Protein AF-A0A4Q0SQE5-F1 (afdb_monomer_lite)

pLDDT: mean 78.11, std 17.34, range [38.16, 96.38]

Secondary structure (DSSP, 8-state):
------GGGT-----EEPPHHHHHHHHHTT----SSS-EEEEEETTEEEEEEE-GGG-EEEEE---GGGSPP-----PPPP-PPPP--

Organism: NCBI:txid1325107

Radius of gyration: 19.68 Å; chains: 1; bounding box: 48×27×63 Å

Structure (mmCIF, N/CA/C/O backbone):
data_AF-A0A4Q0SQE5-F1
#
_entry.id   AF-A0A4Q0SQE5-F1
#
loop_
_atom_site.group_PDB
_atom_site.id
_atom_site.type_symbol
_atom_site.label_atom_id
_atom_site.label_alt_id
_atom_site.label_comp_id
_atom_site.label_asym_id
_atom_site.label_entity_id
_atom_site.label_seq_id
_atom_site.pdbx_PDB_ins_code
_atom_site.Cartn_x
_atom_site.Cartn_y
_atom_site.Cartn_z
_atom_site.occupancy
_atom_site.B_iso_or_equiv
_atom_site.auth_seq_id
_atom_site.auth_comp_id
_atom_site.auth_asym_id
_atom_site.auth_atom_id
_atom_site.pdbx_PDB_model_num
ATOM 1 N N . MET A 1 1 ? 27.386 -3.736 -21.146 1.00 38.16 1 MET A N 1
ATOM 2 C CA . MET A 1 1 ? 26.430 -4.436 -20.269 1.00 38.16 1 MET A CA 1
ATOM 3 C C . MET A 1 1 ? 26.087 -3.445 -19.178 1.00 38.16 1 MET A C 1
ATOM 5 O O . MET A 1 1 ? 26.970 -3.117 -18.401 1.00 38.16 1 MET A O 1
ATOM 9 N N . LEU A 1 2 ? 24.917 -2.809 -19.246 1.00 45.94 2 LEU A N 1
ATOM 10 C CA . LEU A 1 2 ? 24.460 -1.944 -18.160 1.00 45.94 2 LEU A CA 1
ATOM 11 C C . LEU A 1 2 ? 23.759 -2.892 -17.191 1.00 45.94 2 LEU A C 1
ATOM 13 O O . LEU A 1 2 ? 22.738 -3.464 -17.564 1.00 45.94 2 LEU A O 1
ATOM 17 N N . ASP A 1 3 ? 24.357 -3.156 -16.034 1.00 52.56 3 ASP A N 1
ATOM 18 C CA . ASP A 1 3 ? 23.732 -3.967 -14.992 1.00 52.56 3 ASP A CA 1
ATOM 19 C C . ASP A 1 3 ? 22.409 -3.300 -14.591 1.00 52.56 3 ASP A C 1
ATOM 21 O O . ASP A 1 3 ? 22.377 -2.280 -13.899 1.00 52.56 3 ASP A O 1
ATOM 25 N N . GLY A 1 4 ? 21.306 -3.817 -15.135 1.00 54.03 4 GLY A N 1
ATOM 26 C CA . GLY A 1 4 ? 19.958 -3.347 -14.860 1.00 54.03 4 GLY A CA 1
ATOM 27 C C . GLY A 1 4 ? 19.573 -3.773 -13.457 1.00 54.03 4 GLY A C 1
ATOM 28 O O . GLY A 1 4 ? 18.999 -4.837 -13.260 1.00 54.03 4 GLY A O 1
ATOM 29 N N . HIS A 1 5 ? 19.936 -2.970 -12.468 1.00 55.69 5 HIS A N 1
ATOM 30 C CA . HIS A 1 5 ? 19.493 -3.193 -11.105 1.00 55.69 5 HIS A CA 1
ATOM 31 C C . HIS A 1 5 ? 18.003 -2.886 -11.005 1.00 55.69 5 HIS A C 1
ATOM 33 O O . HIS A 1 5 ? 17.551 -1.782 -11.329 1.00 55.69 5 HIS A O 1
ATOM 39 N N . LEU A 1 6 ? 17.236 -3.872 -10.557 1.00 60.44 6 LEU A N 1
ATOM 40 C CA . LEU A 1 6 ? 15.811 -3.707 -10.348 1.00 60.44 6 LEU A CA 1
ATOM 41 C C . LEU A 1 6 ? 15.619 -2.758 -9.169 1.00 60.44 6 LEU A C 1
ATOM 43 O O . LEU A 1 6 ? 16.401 -2.749 -8.222 1.00 60.44 6 LEU A O 1
ATOM 47 N N . ALA A 1 7 ? 14.551 -1.963 -9.177 1.00 56.88 7 ALA A N 1
ATOM 48 C CA . ALA A 1 7 ? 14.295 -1.025 -8.084 1.00 56.88 7 ALA A CA 1
ATOM 49 C C . ALA A 1 7 ? 14.204 -1.727 -6.704 1.00 56.88 7 ALA A C 1
ATOM 51 O O . ALA A 1 7 ? 14.464 -1.110 -5.670 1.00 56.88 7 ALA A O 1
ATOM 52 N N . LYS A 1 8 ? 13.925 -3.042 -6.696 1.00 59.22 8 LYS A N 1
ATOM 53 C CA . LYS A 1 8 ? 13.992 -3.931 -5.525 1.00 59.22 8 LYS A CA 1
ATOM 54 C C . LYS A 1 8 ? 15.381 -4.013 -4.873 1.00 59.22 8 LYS A C 1
ATOM 56 O O . LYS A 1 8 ? 15.455 -4.236 -3.671 1.00 59.22 8 LYS A O 1
ATOM 61 N N . ASP A 1 9 ? 16.449 -3.783 -5.635 1.00 59.84 9 ASP A N 1
ATOM 62 C CA . ASP A 1 9 ? 17.842 -3.917 -5.192 1.00 59.84 9 ASP A CA 1
ATOM 63 C C . ASP A 1 9 ? 18.348 -2.680 -4.424 1.00 59.84 9 ASP A C 1
ATOM 65 O O . ASP A 1 9 ? 19.340 -2.765 -3.701 1.00 59.84 9 ASP A O 1
ATOM 69 N N . TYR A 1 10 ? 17.661 -1.533 -4.539 1.00 58.47 10 TYR A N 1
ATOM 70 C CA . TYR A 1 10 ? 18.085 -0.260 -3.934 1.00 58.47 10 TYR A CA 1
ATOM 71 C C . TYR A 1 10 ? 17.048 0.417 -3.037 1.00 58.47 10 TYR A C 1
ATOM 73 O O . TYR A 1 10 ? 17.383 1.382 -2.343 1.00 58.47 10 TYR A O 1
ATOM 81 N N . TRP A 1 11 ? 15.793 -0.036 -3.026 1.00 63.53 11 TRP A N 1
ATOM 82 C CA . TRP A 1 11 ? 14.789 0.621 -2.199 1.00 63.53 11 TRP A CA 1
ATOM 83 C C . TRP A 1 11 ? 14.931 0.268 -0.715 1.00 63.53 11 TRP A C 1
ATOM 85 O O . TRP A 1 11 ? 14.850 -0.885 -0.302 1.00 63.53 11 TRP A O 1
ATOM 95 N N . VAL A 1 12 ? 15.071 1.302 0.118 1.00 56.50 12 VAL A N 1
ATOM 96 C CA . VAL A 1 12 ? 14.955 1.183 1.575 1.00 56.50 12 VAL A CA 1
ATOM 97 C C . VAL A 1 12 ? 13.468 1.209 1.937 1.00 56.50 12 VAL A C 1
ATOM 99 O O . VAL A 1 12 ? 12.830 2.261 1.962 1.00 56.50 12 VAL A O 1
ATOM 102 N N . PHE A 1 13 ? 12.899 0.030 2.183 1.00 64.94 13 PHE A N 1
ATOM 103 C CA . PHE A 1 13 ? 11.474 -0.170 2.443 1.00 64.94 13 PHE A CA 1
ATOM 104 C C . PHE A 1 13 ? 11.096 0.174 3.889 1.00 64.94 13 PHE A C 1
ATOM 106 O O . PHE A 1 13 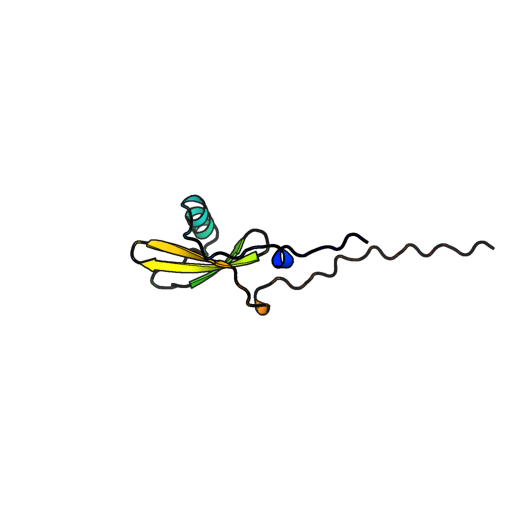? 10.960 -0.700 4.745 1.00 64.94 13 PHE A O 1
ATOM 113 N N . ALA A 1 14 ? 10.914 1.460 4.182 1.00 74.00 14 ALA A N 1
ATOM 114 C CA . ALA A 1 14 ? 10.320 1.871 5.446 1.00 74.00 14 ALA A CA 1
ATOM 115 C C . ALA A 1 14 ? 8.792 1.876 5.334 1.00 74.00 14 ALA A C 1
ATOM 117 O O . ALA A 1 14 ? 8.202 2.508 4.458 1.00 74.00 14 ALA A O 1
ATOM 118 N N . ARG A 1 15 ? 8.146 1.185 6.270 1.00 84.94 15 ARG A N 1
ATOM 119 C CA . ARG A 1 15 ? 6.717 1.335 6.531 1.00 84.94 15 ARG A CA 1
ATOM 120 C C . ARG A 1 15 ? 6.408 2.810 6.807 1.00 84.94 15 ARG A C 1
ATOM 122 O O . ARG A 1 15 ? 7.040 3.415 7.670 1.00 84.94 15 ARG A O 1
ATOM 129 N N . GLN A 1 16 ? 5.415 3.363 6.118 1.00 90.44 16 GLN A N 1
ATOM 130 C CA . GLN A 1 16 ? 5.064 4.780 6.216 1.00 90.44 16 GLN A CA 1
ATOM 131 C C . GLN A 1 16 ? 3.559 4.990 6.337 1.00 90.44 16 GLN A C 1
ATOM 133 O O . GLN A 1 16 ? 2.766 4.219 5.800 1.00 90.44 16 GLN A O 1
ATOM 138 N N . THR A 1 17 ? 3.150 6.057 7.013 1.00 93.69 17 THR A N 1
ATOM 139 C CA . THR A 1 17 ? 1.753 6.500 6.985 1.00 93.69 17 THR A CA 1
ATOM 140 C C . THR A 1 17 ? 1.461 7.151 5.636 1.00 93.69 17 THR A C 1
ATOM 142 O O . THR A 1 17 ? 2.250 7.964 5.156 1.00 93.69 17 THR A O 1
ATOM 145 N N . ALA A 1 18 ? 0.331 6.802 5.024 1.00 93.06 18 ALA A N 1
ATOM 146 C CA . ALA A 1 18 ? -0.103 7.384 3.766 1.00 93.06 18 ALA A CA 1
ATOM 147 C C . ALA A 1 18 ? -0.333 8.895 3.919 1.00 93.06 18 ALA A C 1
ATOM 149 O O . ALA A 1 18 ? -1.024 9.349 4.833 1.00 93.06 18 ALA A O 1
ATOM 150 N N . THR A 1 19 ? 0.215 9.673 2.993 1.00 93.25 19 THR A N 1
ATOM 151 C CA . THR A 1 19 ? -0.105 11.097 2.845 1.00 93.25 19 THR A CA 1
ATOM 152 C C . THR A 1 19 ? -1.502 11.276 2.246 1.00 93.25 19 THR A C 1
ATOM 154 O O . THR A 1 19 ? -2.031 10.358 1.621 1.00 93.25 19 THR A O 1
ATOM 157 N N . GLY A 1 20 ? -2.093 12.473 2.356 1.00 93.62 20 GLY A N 1
ATOM 158 C CA . GLY A 1 20 ? -3.405 12.760 1.750 1.00 93.62 20 GLY A CA 1
ATOM 159 C C . GLY A 1 20 ? -3.460 12.430 0.252 1.00 93.62 20 GLY A C 1
ATOM 160 O O . GLY A 1 20 ? -4.375 11.748 -0.195 1.00 93.62 20 GLY A O 1
ATOM 161 N N . ALA A 1 21 ? -2.412 12.783 -0.500 1.00 93.62 21 ALA A N 1
ATOM 162 C CA . ALA A 1 21 ? -2.308 12.450 -1.921 1.00 93.62 21 ALA A CA 1
ATOM 163 C C . ALA A 1 21 ? -2.273 10.932 -2.184 1.00 93.62 21 ALA A C 1
ATOM 165 O O . ALA A 1 21 ? -2.876 10.454 -3.143 1.00 93.62 21 ALA A O 1
ATOM 166 N N . GLN A 1 22 ? -1.595 10.156 -1.330 1.00 93.44 22 GLN A N 1
ATOM 167 C CA . GLN A 1 22 ? -1.586 8.693 -1.434 1.00 93.44 22 GLN A CA 1
ATOM 168 C C . GLN A 1 22 ? -2.952 8.094 -1.077 1.00 93.44 22 GLN A C 1
ATOM 170 O O . GLN A 1 22 ? -3.373 7.137 -1.719 1.00 93.44 22 GLN A O 1
ATOM 175 N N . ILE A 1 23 ? -3.669 8.661 -0.104 1.00 94.25 23 ILE A N 1
ATOM 176 C CA . ILE A 1 23 ? -5.033 8.235 0.240 1.00 94.25 23 ILE A CA 1
ATOM 177 C C . ILE A 1 23 ? -5.983 8.479 -0.940 1.00 94.25 23 ILE A C 1
ATOM 179 O O . ILE A 1 23 ? -6.708 7.564 -1.331 1.00 94.25 23 ILE A O 1
ATOM 183 N N . ASP A 1 24 ? -5.930 9.663 -1.552 1.00 95.38 24 ASP A N 1
ATOM 184 C CA . ASP A 1 24 ? -6.742 10.001 -2.727 1.00 95.38 24 ASP A CA 1
ATOM 185 C C . ASP A 1 24 ? -6.427 9.084 -3.915 1.00 95.38 24 ASP A C 1
ATOM 187 O O . ASP A 1 24 ? -7.324 8.627 -4.626 1.00 95.38 24 ASP A O 1
ATOM 191 N N . MET A 1 25 ? -5.145 8.776 -4.126 1.00 94.81 25 MET A N 1
ATOM 192 C CA . MET A 1 25 ? -4.701 7.831 -5.149 1.00 94.81 25 MET A CA 1
ATOM 193 C C . MET A 1 25 ? -5.271 6.425 -4.904 1.00 94.81 25 MET A C 1
ATOM 195 O O . MET A 1 25 ? -5.788 5.809 -5.839 1.00 94.81 25 MET A O 1
ATOM 199 N N . LEU A 1 26 ? -5.216 5.921 -3.667 1.00 94.75 26 LEU A N 1
ATOM 200 C CA . LEU A 1 26 ? -5.787 4.620 -3.306 1.00 94.75 26 LEU A CA 1
ATOM 201 C C . LEU A 1 26 ? -7.302 4.582 -3.527 1.00 94.75 26 LEU A C 1
ATOM 203 O O . LEU A 1 26 ? -7.831 3.577 -4.002 1.00 94.75 26 LEU A O 1
ATOM 207 N N . GLU A 1 27 ? -7.999 5.674 -3.20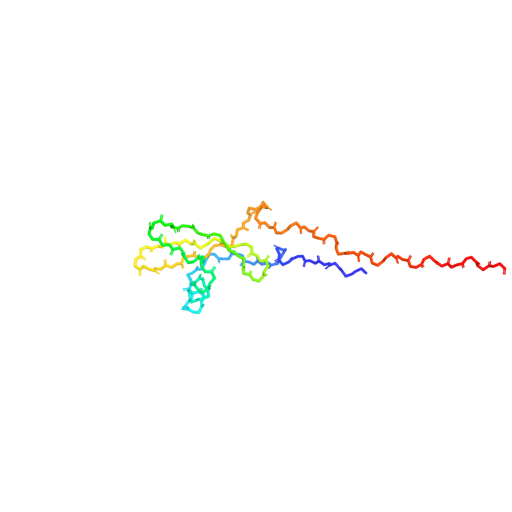9 1.00 95.50 27 GLU A N 1
ATOM 208 C CA . GLU A 1 27 ? -9.444 5.797 -3.406 1.00 95.50 27 GLU A CA 1
ATOM 209 C C . GLU A 1 27 ? -9.822 5.751 -4.885 1.00 95.50 27 GLU A C 1
ATOM 211 O O . GLU A 1 27 ? -10.660 4.944 -5.282 1.00 95.50 27 GLU A O 1
ATOM 216 N N . ARG A 1 28 ? -9.142 6.546 -5.719 1.00 95.38 28 ARG A N 1
ATOM 217 C CA . ARG A 1 28 ? -9.354 6.567 -7.176 1.00 95.38 28 ARG A CA 1
ATOM 218 C C . ARG A 1 28 ? -9.049 5.230 -7.840 1.00 95.38 28 ARG A C 1
ATOM 220 O O . ARG A 1 28 ? -9.682 4.885 -8.830 1.00 95.38 28 ARG A O 1
ATOM 227 N N . SER A 1 29 ? -8.094 4.490 -7.287 1.00 91.94 29 SER A N 1
ATOM 228 C CA . SER A 1 29 ? -7.698 3.169 -7.781 1.00 91.94 29 SER A CA 1
ATOM 229 C C . SER A 1 29 ? -8.593 2.041 -7.249 1.00 91.94 29 SER A C 1
ATOM 231 O O . SER A 1 29 ? -8.389 0.887 -7.605 1.00 91.94 29 SER A O 1
ATOM 233 N N . GLY A 1 30 ? -9.561 2.341 -6.371 1.00 94.44 30 GLY A N 1
ATOM 234 C CA . GLY A 1 30 ? -10.456 1.345 -5.773 1.00 94.44 30 GLY A CA 1
ATOM 235 C C . GLY A 1 30 ? -9.782 0.407 -4.762 1.00 94.44 30 GLY A C 1
ATOM 236 O O . GLY A 1 30 ? -10.381 -0.581 -4.347 1.00 94.44 30 GLY A O 1
ATOM 237 N N . VAL A 1 31 ? -8.550 0.710 -4.343 1.00 95.06 31 VAL A N 1
ATOM 238 C CA . VAL A 1 31 ? -7.732 -0.130 -3.448 1.00 95.06 31 VAL A CA 1
ATOM 239 C C . VAL A 1 31 ? -7.536 0.480 -2.058 1.00 95.06 31 VAL A C 1
ATOM 241 O O . VAL A 1 31 ? -6.694 0.029 -1.287 1.00 95.06 31 VAL A O 1
ATOM 244 N N . LYS A 1 32 ? -8.318 1.502 -1.701 1.00 95.81 32 LYS A N 1
ATOM 245 C CA . LYS A 1 32 ? -8.302 2.082 -0.355 1.00 95.81 32 LYS A CA 1
ATOM 246 C C . LYS A 1 32 ? -8.800 1.055 0.673 1.00 95.81 32 LYS A C 1
ATOM 248 O O . LYS A 1 32 ? -9.954 0.626 0.584 1.00 95.81 32 LYS A O 1
ATOM 253 N N . PRO A 1 33 ? -7.976 0.669 1.663 1.00 95.81 33 PRO A N 1
ATOM 254 C CA . PRO A 1 33 ? -8.407 -0.254 2.698 1.00 95.81 33 PRO A CA 1
ATOM 255 C C . PRO A 1 33 ? -9.456 0.413 3.596 1.00 95.81 33 PRO A C 1
ATOM 257 O O . PRO A 1 33 ? -9.506 1.634 3.762 1.00 95.81 33 PRO A O 1
ATOM 260 N N . SER A 1 34 ? -10.319 -0.403 4.188 1.00 94.50 34 SER A N 1
ATOM 261 C CA . SER A 1 34 ? -11.420 0.042 5.043 1.00 94.50 34 SER A CA 1
ATOM 262 C C . SER A 1 34 ? -11.580 -0.895 6.230 1.00 94.50 34 SER A C 1
ATOM 264 O O . SER A 1 34 ? -11.084 -2.012 6.214 1.00 94.50 34 SER A O 1
ATOM 266 N N . LYS A 1 35 ? -12.366 -0.514 7.238 1.00 93.00 35 LYS A N 1
ATOM 267 C CA . LYS A 1 35 ? -12.628 -1.389 8.394 1.00 93.00 35 LYS A CA 1
ATOM 268 C C . LYS A 1 35 ? -13.155 -2.789 8.016 1.00 93.00 35 LYS A C 1
ATOM 270 O O . LYS A 1 35 ? -12.919 -3.741 8.749 1.00 93.00 35 LYS A O 1
ATOM 275 N N . ARG A 1 36 ? -13.881 -2.918 6.895 1.00 92.88 36 ARG A N 1
ATOM 276 C CA . ARG A 1 36 ? -14.392 -4.212 6.394 1.00 92.88 36 ARG A CA 1
ATOM 277 C C . ARG A 1 36 ? -13.341 -5.005 5.616 1.00 92.88 36 ARG A C 1
ATOM 279 O O . ARG A 1 36 ? -13.332 -6.225 5.697 1.00 92.88 36 ARG A O 1
ATOM 286 N N . HIS A 1 37 ? -12.475 -4.305 4.889 1.00 92.88 37 HIS A N 1
ATOM 287 C CA . HIS A 1 37 ? -11.374 -4.871 4.111 1.00 92.88 37 HIS A CA 1
ATOM 288 C C . HIS A 1 37 ? -10.086 -4.173 4.553 1.00 92.88 37 HIS A C 1
ATOM 290 O O . HIS A 1 37 ? -9.665 -3.199 3.920 1.00 92.88 37 HIS A O 1
ATOM 296 N N . PRO A 1 38 ? -9.526 -4.582 5.706 1.00 93.88 38 PRO A N 1
ATOM 297 C CA . PRO A 1 38 ? -8.494 -3.814 6.396 1.00 93.88 38 PRO A CA 1
ATOM 298 C C . PRO A 1 38 ? -7.153 -3.837 5.674 1.00 93.88 38 PRO A C 1
ATOM 300 O O . PRO A 1 38 ? -6.280 -3.052 6.016 1.00 93.88 38 PRO A O 1
ATOM 303 N N . THR A 1 39 ? -6.987 -4.697 4.676 1.00 94.62 39 THR A N 1
ATOM 304 C CA . THR A 1 39 ? -5.743 -4.849 3.935 1.00 94.62 39 THR A CA 1
ATOM 305 C C . THR A 1 39 ? -6.058 -4.902 2.451 1.00 94.62 39 THR A C 1
ATOM 307 O O . THR A 1 39 ? -6.949 -5.641 2.043 1.00 94.62 39 THR A O 1
ATOM 310 N N . GLN A 1 40 ? -5.328 -4.124 1.661 1.00 95.25 40 GLN A N 1
ATOM 311 C CA . GLN A 1 40 ? -5.383 -4.133 0.203 1.00 95.25 40 GLN A CA 1
ATOM 312 C C . GLN A 1 40 ? -3.965 -4.120 -0.357 1.00 95.25 40 GLN A C 1
ATOM 314 O O . GLN A 1 40 ? -3.096 -3.426 0.168 1.00 95.25 40 GLN A O 1
ATOM 319 N N . VAL A 1 41 ? -3.739 -4.869 -1.432 1.00 93.06 41 VAL A N 1
ATOM 320 C CA . VAL A 1 41 ? -2.469 -4.863 -2.165 1.00 93.06 41 VAL A CA 1
ATOM 321 C C . VAL A 1 41 ? -2.616 -3.975 -3.395 1.00 93.06 41 VAL A C 1
ATOM 323 O O . VAL A 1 41 ? -3.655 -3.978 -4.053 1.00 93.06 41 VAL A O 1
ATOM 326 N N . PHE A 1 42 ? -1.588 -3.192 -3.692 1.00 91.31 42 PHE A N 1
ATOM 327 C CA . PHE A 1 42 ? -1.540 -2.305 -4.847 1.00 91.31 42 PHE A CA 1
ATOM 328 C C . PHE A 1 42 ? -0.093 -2.077 -5.281 1.00 91.31 42 PHE A C 1
ATOM 330 O O . PHE A 1 42 ? 0.826 -2.282 -4.497 1.00 91.31 42 PHE A O 1
ATOM 337 N N . THR A 1 43 ? 0.128 -1.611 -6.506 1.00 88.50 43 THR A N 1
ATOM 338 C CA . THR A 1 43 ? 1.480 -1.337 -7.011 1.00 88.50 43 THR A CA 1
ATOM 339 C C . THR A 1 43 ? 1.730 0.167 -7.047 1.00 88.50 43 THR A C 1
ATOM 341 O O . THR A 1 43 ? 0.941 0.918 -7.617 1.00 88.50 43 THR A O 1
ATOM 344 N N . MET A 1 44 ? 2.836 0.618 -6.455 1.00 84.81 44 MET A N 1
ATOM 345 C CA . MET A 1 44 ? 3.297 2.007 -6.507 1.00 84.81 44 MET A CA 1
ATOM 346 C C . MET A 1 44 ? 4.694 2.027 -7.118 1.00 84.81 44 MET A C 1
ATOM 348 O O . MET A 1 44 ? 5.595 1.383 -6.591 1.00 84.81 44 MET A O 1
ATOM 352 N N . LEU A 1 45 ? 4.868 2.751 -8.230 1.00 82.00 45 LEU A N 1
ATOM 353 C CA . LEU A 1 45 ? 6.154 2.867 -8.936 1.00 82.00 45 LEU A CA 1
ATOM 354 C C . LEU A 1 45 ? 6.796 1.502 -9.273 1.00 82.00 45 LEU A C 1
ATOM 356 O O . LEU A 1 45 ? 8.000 1.322 -9.134 1.00 82.00 45 LEU A O 1
ATOM 360 N N . GLY A 1 46 ? 5.982 0.522 -9.679 1.00 80.25 46 GLY A N 1
ATOM 361 C CA . GLY A 1 46 ? 6.451 -0.831 -10.007 1.00 80.25 46 GLY A CA 1
ATOM 362 C C . GLY A 1 46 ? 6.713 -1.736 -8.799 1.00 80.25 46 GLY A C 1
ATOM 363 O O . GLY A 1 46 ? 7.042 -2.900 -8.990 1.00 80.25 46 GLY A O 1
ATOM 364 N N . VAL A 1 47 ? 6.518 -1.246 -7.570 1.00 83.56 47 VAL A N 1
ATOM 365 C CA . VAL A 1 47 ? 6.685 -2.046 -6.351 1.00 83.56 47 VAL A CA 1
ATOM 366 C C . VAL A 1 47 ? 5.343 -2.403 -5.740 1.00 83.56 47 VAL A C 1
ATOM 368 O O . VAL A 1 47 ? 4.529 -1.505 -5.484 1.00 83.56 47 VAL A O 1
ATOM 371 N N . PRO A 1 48 ? 5.104 -3.687 -5.443 1.00 89.00 48 PRO A N 1
ATOM 372 C CA . PRO A 1 48 ? 3.933 -4.104 -4.694 1.00 89.00 48 PRO A CA 1
ATOM 373 C C . PRO A 1 48 ? 3.973 -3.534 -3.276 1.00 89.00 48 PRO A C 1
ATOM 375 O O . PRO A 1 48 ? 4.978 -3.603 -2.576 1.00 89.00 48 PRO A O 1
ATOM 378 N N . HIS A 1 49 ? 2.860 -2.973 -2.838 1.00 91.25 49 HIS A N 1
ATOM 379 C CA . HIS A 1 49 ? 2.652 -2.410 -1.518 1.00 91.25 49 HIS A CA 1
ATOM 380 C C . HIS A 1 49 ? 1.371 -2.971 -0.918 1.00 91.25 49 HIS A C 1
ATOM 382 O O . HIS A 1 49 ? 0.370 -3.191 -1.597 1.00 91.25 49 HIS A O 1
ATOM 388 N N . THR A 1 50 ? 1.390 -3.117 0.394 1.00 93.38 50 THR A N 1
ATOM 389 C CA . THR A 1 50 ? 0.232 -3.433 1.209 1.00 93.38 50 THR A CA 1
ATOM 390 C C . THR A 1 50 ? -0.222 -2.159 1.908 1.00 93.38 50 THR A C 1
ATOM 392 O O . THR A 1 50 ? 0.528 -1.557 2.679 1.00 93.38 50 THR A O 1
ATOM 395 N N . ALA A 1 51 ? -1.454 -1.742 1.633 1.00 95.19 51 ALA A N 1
ATOM 396 C CA . ALA A 1 51 ? -2.155 -0.702 2.365 1.00 95.19 51 ALA A CA 1
ATOM 397 C C . ALA A 1 51 ? -2.978 -1.342 3.487 1.00 95.19 51 ALA A C 1
ATOM 399 O O . ALA A 1 51 ? -3.859 -2.163 3.234 1.00 95.19 51 ALA A O 1
ATOM 400 N N . GLU A 1 52 ? -2.716 -0.944 4.726 1.00 96.06 52 GLU A N 1
ATOM 401 C CA . GLU A 1 52 ? -3.426 -1.423 5.908 1.00 96.06 52 GLU A CA 1
ATOM 402 C C . GLU A 1 52 ? -4.230 -0.284 6.537 1.00 96.06 52 GLU A C 1
ATOM 404 O O . GLU A 1 52 ? -3.680 0.761 6.886 1.00 96.06 52 GLU A O 1
ATOM 409 N N . TRP A 1 53 ? -5.531 -0.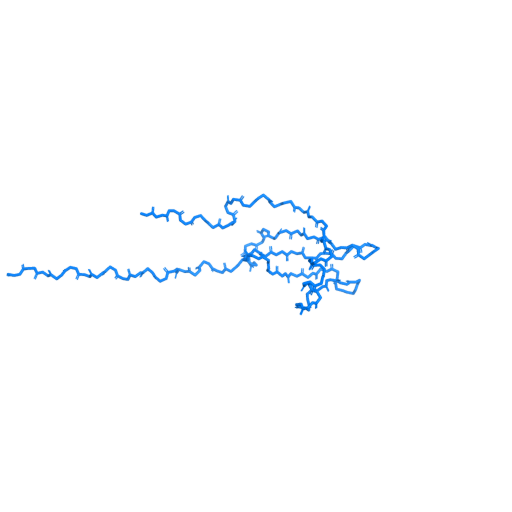492 6.718 1.00 96.38 53 TRP A N 1
ATOM 410 C CA . TRP A 1 53 ? -6.379 0.387 7.509 1.00 96.38 53 TRP A CA 1
ATOM 411 C C . TRP A 1 53 ? -5.994 0.280 8.985 1.00 96.38 53 TRP A C 1
ATOM 413 O O . TRP A 1 53 ? -5.854 -0.813 9.541 1.00 96.38 53 TRP A O 1
ATOM 423 N N . ARG A 1 54 ? -5.841 1.432 9.628 1.00 93.75 54 ARG A N 1
ATOM 424 C CA . ARG A 1 54 ? -5.622 1.582 11.063 1.00 93.75 54 ARG A CA 1
ATOM 425 C C . ARG A 1 54 ? -6.757 2.411 11.655 1.00 93.75 54 ARG A C 1
ATOM 427 O O . ARG A 1 54 ? -7.568 3.003 10.940 1.00 93.75 54 ARG A O 1
ATOM 434 N N . GLU A 1 55 ? -6.826 2.421 12.980 1.00 87.62 55 GLU A N 1
ATOM 4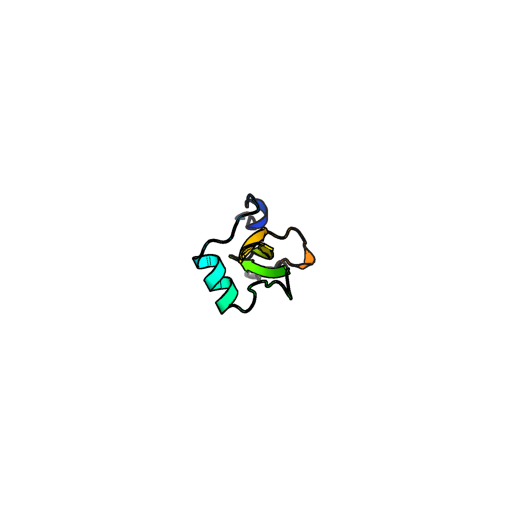35 C CA . GLU A 1 55 ? -7.804 3.232 13.698 1.00 87.62 55 GLU A CA 1
ATOM 436 C C . GLU A 1 55 ? -7.687 4.714 13.313 1.00 87.62 55 GLU A C 1
ATOM 438 O O . GLU A 1 55 ? -6.688 5.149 12.740 1.00 87.62 55 GLU A O 1
ATOM 443 N N . GLU A 1 56 ? -8.757 5.473 13.549 1.00 83.88 56 GLU A N 1
ATOM 444 C CA . GLU A 1 56 ? -8.828 6.912 13.233 1.00 83.88 56 GLU A CA 1
ATOM 445 C C . GLU A 1 56 ? -8.691 7.255 11.734 1.00 83.88 56 GLU A C 1
ATOM 447 O O . GLU A 1 56 ? -8.586 8.419 11.360 1.00 83.88 56 GLU A O 1
ATOM 452 N N . GLY A 1 57 ? -8.769 6.255 10.848 1.00 81.50 57 GLY A N 1
ATOM 453 C CA . GLY A 1 57 ? -8.702 6.462 9.400 1.00 81.50 57 GLY A CA 1
ATOM 454 C C . GLY A 1 57 ? -7.280 6.588 8.859 1.00 81.50 57 GLY A C 1
ATOM 455 O O . GLY A 1 57 ? -7.115 6.881 7.674 1.00 81.50 57 GLY A O 1
ATOM 456 N N . PHE A 1 58 ? -6.262 6.328 9.684 1.00 91.06 58 PHE A N 1
ATOM 457 C CA . PHE A 1 58 ? -4.892 6.216 9.205 1.00 91.06 58 PHE A CA 1
ATOM 458 C C . PHE A 1 58 ? -4.745 5.010 8.276 1.00 91.06 58 PHE A C 1
ATOM 460 O O . PHE A 1 58 ? -5.347 3.954 8.477 1.00 91.06 58 PHE A O 1
ATOM 467 N N . ILE A 1 59 ? -3.907 5.167 7.255 1.00 95.69 59 ILE A N 1
ATOM 468 C CA . ILE A 1 59 ? -3.543 4.084 6.346 1.00 95.69 59 ILE A CA 1
ATOM 469 C C . ILE A 1 59 ? -2.034 3.919 6.409 1.00 95.69 59 ILE A C 1
ATOM 471 O O . ILE A 1 59 ? -1.286 4.882 6.256 1.00 95.69 59 ILE A O 1
ATOM 475 N N . LEU A 1 60 ? -1.596 2.693 6.650 1.00 94.81 60 LEU A N 1
ATOM 476 C CA . LEU A 1 60 ? -0.195 2.324 6.717 1.00 94.81 60 LEU A CA 1
ATOM 477 C C . LEU A 1 60 ? 0.197 1.645 5.413 1.00 94.81 60 LEU A C 1
ATOM 479 O O . LEU A 1 60 ? -0.441 0.682 5.000 1.00 94.81 60 LEU A O 1
ATOM 483 N N . LEU A 1 61 ? 1.241 2.142 4.768 1.00 93.19 61 LEU A N 1
ATOM 484 C CA . LEU A 1 61 ? 1.781 1.590 3.538 1.00 93.19 61 LEU A CA 1
ATOM 485 C C . LEU A 1 61 ? 3.053 0.832 3.879 1.00 93.19 61 LEU A C 1
ATOM 487 O O . LEU A 1 61 ? 4.006 1.404 4.412 1.00 93.19 61 LEU A O 1
ATOM 491 N N . THR A 1 62 ? 3.057 -0.458 3.576 1.00 91.25 62 THR A N 1
ATOM 492 C CA . THR A 1 62 ? 4.226 -1.317 3.740 1.00 91.25 62 THR A CA 1
ATOM 493 C C . THR A 1 62 ? 4.563 -1.910 2.376 1.00 91.25 62 THR A C 1
ATOM 495 O O . THR A 1 62 ? 3.704 -2.565 1.791 1.00 91.25 62 THR A O 1
ATOM 498 N N . PRO A 1 63 ? 5.768 -1.688 1.839 1.00 87.75 63 PRO A N 1
ATOM 499 C CA . PRO A 1 63 ? 6.219 -2.387 0.640 1.00 87.75 63 PRO A CA 1
ATOM 500 C C . PRO A 1 63 ? 6.192 -3.901 0.874 1.00 87.75 63 PRO A C 1
ATOM 502 O O . PRO A 1 63 ? 6.529 -4.361 1.967 1.00 87.75 63 PRO A O 1
ATOM 505 N N . SER A 1 64 ? 5.771 -4.673 -0.122 1.00 84.69 64 SER A N 1
ATOM 506 C CA . SER A 1 64 ? 5.703 -6.125 0.001 1.00 84.69 64 SER A CA 1
ATOM 507 C C . SER A 1 64 ? 6.980 -6.781 -0.504 1.00 84.69 64 SER A C 1
ATOM 509 O O . SER A 1 64 ? 7.414 -6.556 -1.632 1.00 84.69 64 SER A O 1
ATOM 511 N N . LEU A 1 65 ? 7.556 -7.639 0.334 1.00 77.81 65 LEU A N 1
ATOM 512 C CA . LEU A 1 65 ? 8.691 -8.494 -0.014 1.00 77.81 65 LEU A CA 1
ATOM 513 C C . LEU A 1 65 ? 8.245 -9.879 -0.496 1.00 77.81 65 LEU A C 1
ATOM 515 O O . LEU A 1 65 ? 9.091 -10.729 -0.752 1.00 77.81 65 LEU A O 1
ATOM 519 N N . ASP A 1 66 ? 6.934 -10.123 -0.581 1.00 80.81 66 ASP A N 1
ATOM 520 C CA . ASP A 1 66 ? 6.402 -11.383 -1.088 1.00 80.81 66 ASP A CA 1
ATOM 521 C C . ASP A 1 66 ? 6.668 -11.476 -2.597 1.00 80.81 66 ASP A C 1
ATOM 523 O O . ASP A 1 66 ? 6.034 -10.732 -3.352 1.00 80.81 66 ASP A O 1
ATOM 527 N N . PRO A 1 67 ? 7.569 -12.369 -3.051 1.00 75.06 67 PRO A N 1
ATOM 528 C CA . PRO A 1 67 ? 7.965 -12.466 -4.451 1.00 75.06 67 PRO A CA 1
ATOM 529 C C . PRO A 1 67 ? 6.796 -12.822 -5.375 1.00 75.06 67 PRO A C 1
ATOM 531 O O . PRO A 1 67 ? 6.855 -12.502 -6.554 1.00 75.06 67 PRO A O 1
ATOM 534 N N . THR A 1 68 ? 5.716 -13.420 -4.857 1.00 82.50 68 THR A N 1
ATOM 535 C CA . THR A 1 68 ? 4.523 -13.756 -5.654 1.00 82.50 68 THR A CA 1
ATOM 536 C C . THR A 1 68 ? 3.720 -12.531 -6.092 1.00 82.50 68 THR A C 1
ATOM 538 O O . THR A 1 68 ? 2.902 -12.623 -7.004 1.00 82.50 68 THR A O 1
ATOM 541 N N . LEU A 1 69 ? 3.940 -11.384 -5.443 1.00 79.12 69 LEU A N 1
ATOM 542 C CA . LEU A 1 69 ? 3.268 -10.126 -5.761 1.00 79.12 69 LEU A C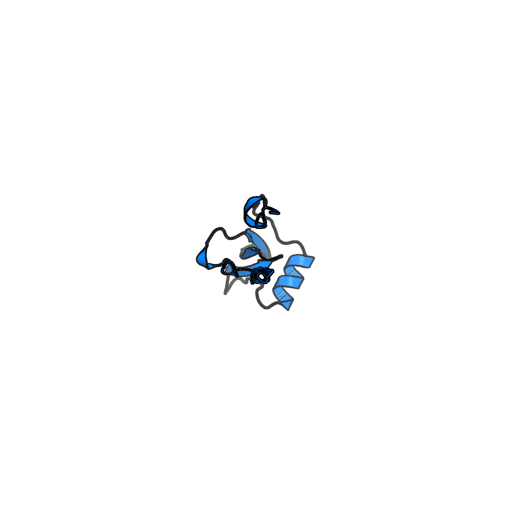A 1
ATOM 543 C C . LEU A 1 69 ? 4.069 -9.261 -6.729 1.00 79.12 69 LEU A C 1
ATOM 545 O O . LEU A 1 69 ? 3.536 -8.273 -7.235 1.00 79.12 69 LEU A O 1
ATOM 549 N N . TRP A 1 70 ? 5.340 -9.593 -6.959 1.00 78.38 70 TRP A N 1
ATOM 550 C CA . TRP A 1 70 ? 6.173 -8.864 -7.900 1.00 78.38 70 TRP A CA 1
ATOM 551 C C . TRP A 1 70 ? 5.801 -9.263 -9.325 1.00 78.38 70 TRP A C 1
ATOM 553 O O . TRP A 1 70 ? 5.503 -10.433 -9.572 1.00 78.38 70 TRP A O 1
ATOM 563 N N . PRO A 1 71 ? 5.795 -8.307 -10.267 1.00 70.56 71 PRO A N 1
ATOM 564 C CA . PRO A 1 71 ? 5.688 -8.662 -11.671 1.00 70.56 71 PRO A CA 1
ATOM 565 C C . PRO A 1 71 ? 6.823 -9.631 -12.019 1.00 70.56 71 PRO A C 1
ATOM 567 O O . PRO A 1 71 ? 7.945 -9.463 -11.535 1.00 70.56 71 PRO A O 1
ATOM 570 N N . GLU A 1 72 ? 6.519 -10.649 -12.827 1.00 69.38 72 GLU A N 1
ATOM 571 C CA . GLU A 1 72 ? 7.550 -11.526 -13.380 1.00 69.38 72 GLU A CA 1
ATOM 572 C C . GLU A 1 72 ? 8.587 -10.660 -14.102 1.00 69.38 72 GLU A C 1
ATOM 574 O O . GLU A 1 72 ? 8.227 -9.658 -14.732 1.00 69.38 72 GLU A O 1
ATOM 579 N N . ASP A 1 73 ? 9.866 -11.023 -13.978 1.00 61.50 73 ASP A N 1
ATOM 580 C CA . ASP A 1 73 ? 10.922 -10.400 -14.766 1.00 61.50 73 ASP A CA 1
ATOM 581 C C . ASP A 1 73 ? 10.576 -10.677 -16.235 1.00 61.50 73 ASP A C 1
ATOM 583 O O . ASP A 1 73 ? 10.785 -11.777 -16.746 1.00 61.50 73 ASP A O 1
ATOM 587 N N . VAL A 1 74 ? 9.952 -9.702 -16.900 1.00 54.88 74 VAL A N 1
ATOM 588 C CA . VAL A 1 74 ? 9.790 -9.737 -18.348 1.00 54.88 74 VAL A CA 1
ATOM 589 C C . VAL A 1 74 ? 11.217 -9.717 -18.859 1.00 54.88 74 VAL A C 1
ATOM 591 O O . VAL A 1 74 ? 11.906 -8.714 -18.668 1.00 54.88 74 VAL A O 1
ATOM 594 N N . GLU A 1 75 ? 11.690 -10.833 -19.420 1.00 53.84 75 GLU A N 1
ATOM 595 C CA . GLU A 1 75 ? 12.903 -10.815 -20.226 1.00 53.84 75 GLU A CA 1
ATOM 596 C C . GLU A 1 75 ? 12.670 -9.738 -21.278 1.00 53.84 75 GLU A C 1
ATOM 598 O O . GLU A 1 75 ? 11.887 -9.915 -22.210 1.00 53.84 75 GLU A O 1
ATOM 603 N N . GLU A 1 76 ? 13.255 -8.566 -21.043 1.00 51.53 76 GLU A N 1
ATOM 604 C CA . GLU A 1 76 ? 13.292 -7.489 -22.006 1.00 51.53 76 GLU A CA 1
ATOM 605 C C . GLU A 1 76 ? 13.918 -8.113 -23.243 1.00 51.53 76 GLU A C 1
ATOM 607 O O . GLU A 1 76 ? 15.078 -8.530 -23.188 1.00 51.53 76 GLU A O 1
ATOM 612 N N . ASP A 1 77 ? 13.081 -8.299 -24.268 1.00 51.53 77 ASP A N 1
ATOM 613 C CA . ASP A 1 77 ? 13.372 -8.922 -25.553 1.00 51.53 77 ASP A CA 1
ATOM 614 C C . ASP A 1 77 ? 14.757 -8.438 -25.984 1.00 51.53 77 ASP A C 1
ATOM 616 O O . ASP A 1 77 ? 14.926 -7.302 -26.442 1.00 51.53 77 ASP A O 1
ATOM 620 N N . ARG A 1 78 ? 15.792 -9.243 -25.699 1.00 51.12 78 ARG A N 1
ATOM 621 C CA . ARG A 1 78 ? 17.155 -8.884 -26.073 1.00 51.12 78 ARG A CA 1
ATOM 622 C C . ARG A 1 78 ? 17.083 -8.758 -27.583 1.00 51.12 78 ARG A C 1
ATOM 624 O O . ARG A 1 78 ? 16.695 -9.745 -28.212 1.00 51.12 78 ARG A O 1
ATOM 631 N N . PRO A 1 79 ? 17.414 -7.600 -28.182 1.00 50.28 79 PRO A N 1
ATOM 632 C CA . PRO A 1 79 ? 17.453 -7.525 -29.628 1.00 50.28 79 PRO A CA 1
ATOM 633 C C . PRO A 1 79 ? 18.396 -8.637 -30.070 1.00 50.28 79 PRO A C 1
ATOM 635 O O . PRO A 1 79 ? 19.547 -8.669 -29.629 1.00 50.28 79 PRO A O 1
ATOM 638 N N . ALA A 1 80 ? 17.864 -9.604 -30.824 1.00 52.34 80 ALA A N 1
ATOM 639 C CA . ALA A 1 80 ? 18.663 -10.673 -31.387 1.00 52.34 80 ALA A CA 1
ATOM 640 C C . ALA A 1 80 ? 19.850 -10.003 -32.075 1.00 52.34 80 ALA A C 1
ATOM 642 O O . ALA A 1 80 ? 19.650 -9.135 -32.930 1.00 52.34 80 ALA A O 1
ATOM 643 N N . ASP A 1 81 ? 21.057 -10.333 -31.615 1.00 54.72 81 ASP A N 1
ATOM 644 C CA . ASP A 1 81 ? 22.302 -9.872 -32.219 1.00 54.72 81 ASP A CA 1
ATOM 645 C C . ASP A 1 81 ? 22.156 -10.078 -33.734 1.00 54.72 81 ASP A C 1
ATOM 647 O O . ASP A 1 81 ? 21.883 -11.211 -34.148 1.00 54.72 81 ASP A O 1
ATOM 651 N N . PRO A 1 82 ? 22.220 -9.029 -34.577 1.00 53.31 82 PRO A N 1
ATOM 652 C CA . PRO A 1 82 ? 22.177 -9.245 -36.009 1.00 53.31 82 PRO A CA 1
ATOM 653 C C . PRO A 1 82 ? 23.429 -10.043 -36.370 1.00 53.31 82 PRO A C 1
ATOM 655 O O . PRO A 1 82 ? 24.541 -9.526 -36.283 1.00 53.31 82 PRO A O 1
ATOM 658 N N . GLU A 1 83 ? 23.232 -11.316 -36.721 1.00 55.47 83 GLU A N 1
ATOM 659 C CA . GLU A 1 83 ? 24.275 -12.200 -37.232 1.00 55.47 83 GLU A CA 1
ATOM 660 C C . GLU A 1 83 ? 25.073 -11.464 -38.319 1.00 55.47 83 GLU A C 1
ATOM 662 O O . GLU A 1 83 ? 24.532 -11.062 -39.353 1.00 55.47 83 GLU A O 1
ATOM 667 N N . ASP A 1 84 ? 26.360 -11.254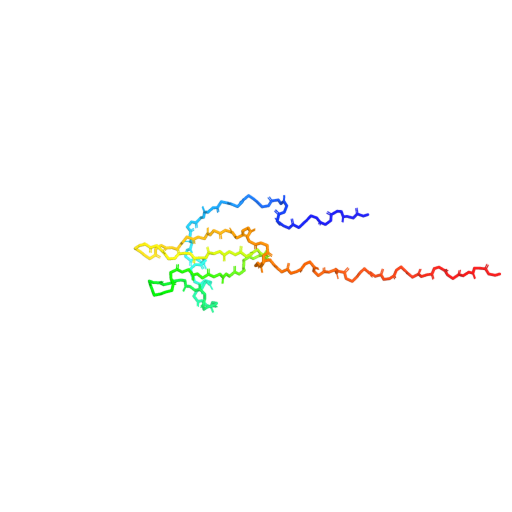 -38.050 1.00 58.34 84 ASP A N 1
ATOM 668 C CA . ASP A 1 84 ? 27.330 -10.697 -38.990 1.00 58.34 84 ASP A CA 1
ATOM 669 C C . ASP A 1 84 ? 27.417 -11.640 -40.212 1.00 58.34 84 ASP A C 1
ATOM 671 O O . ASP A 1 84 ? 27.692 -12.835 -40.036 1.00 58.34 84 ASP A O 1
ATOM 675 N N . PRO A 1 85 ? 27.117 -11.188 -41.446 1.00 62.12 85 PRO A N 1
ATOM 676 C CA . PRO A 1 85 ? 27.113 -12.079 -42.597 1.00 62.12 85 PRO A CA 1
ATOM 677 C C . PRO A 1 85 ? 28.544 -12.513 -42.960 1.00 62.12 85 PRO A C 1
ATOM 679 O O . PRO A 1 85 ? 29.476 -11.708 -42.909 1.00 62.12 85 PRO A O 1
ATOM 682 N N . PRO A 1 86 ? 28.750 -13.769 -43.401 1.00 53.62 86 PRO A N 1
ATOM 683 C CA . PRO A 1 86 ? 30.077 -14.244 -43.759 1.00 53.62 86 PRO A CA 1
ATOM 684 C C . PRO A 1 86 ? 30.579 -13.501 -45.001 1.00 53.62 86 PRO A C 1
ATOM 686 O O . PRO A 1 86 ? 29.959 -13.547 -46.066 1.00 53.62 86 PRO A O 1
ATOM 689 N N . ILE A 1 87 ? 31.724 -12.830 -44.867 1.00 55.44 87 ILE A N 1
ATOM 690 C CA . ILE A 1 87 ? 32.466 -12.283 -46.005 1.00 55.44 87 ILE A CA 1
ATOM 691 C C . ILE A 1 87 ? 33.051 -13.462 -46.793 1.00 55.44 87 ILE A C 1
ATOM 693 O O . ILE A 1 87 ? 33.879 -14.210 -46.268 1.00 55.44 87 ILE A O 1
ATOM 697 N N . HIS A 1 88 ? 32.597 -13.619 -48.037 1.00 53.47 88 HIS A N 1
ATOM 698 C CA . HIS A 1 88 ? 33.127 -14.558 -49.029 1.00 53.47 88 HIS A CA 1
ATOM 699 C C . HIS A 1 88 ? 34.071 -13.859 -50.007 1.00 53.47 88 HIS A C 1
ATOM 701 O O . HIS A 1 88 ? 33.770 -12.706 -50.394 1.00 53.47 88 HIS A O 1
#

Sequence (88 aa):
MLDGHLAKDYWVFARQTATGAQIDMLERSGVKPSKRHPTQVFTMLGVPHTAEWREEGFILLTPSLDPTLWPEDVEEDRPADPEDPPIH

Foldseek 3Di:
DPPPDDPVNDDPWDKDKDDPVRQVVCVVVVQRADPVRQWGWDDDPQFIWIWGADPPRIIIITTDPPVVRHDDPPPPPDPPDPPDDDDD

=== Feature glossary ===
A reading guide for the features in this record.

Start from the sequence.

  · Sequence gives the chain of amino acids in standard one-letter code (A=alanine, C=cysteine, …, Y=tyrosine), read N→C. It is the only feature that is directly encoded by the gene; all structural features are derived from the folded form of this sequence.

Fold it, and you get atomic coordinates and the backbone conformation that goes with them.

  · Structure coordinates are given as an mmCIF _atom_site loop: one row per atom with element, residue name, chain id, sequence number, and x/y/z position in Å. Only the four main-chain atoms per residue are included here; side chains are omitted to keep the record compact.

  · Backbone dihedral angles. Every residue except chain termini has a φ (preceding-C → N → Cα → C) and a ψ (N → Cα → C → next-N). They are reported in degrees following the IUPAC sign convention. Secondary structure is essentially a statement about which (φ, ψ) basin each residue occupies.

  · Eight-state secondary structure (DSSP): H is the canonical α-helix, G the tighter 3₁₀-helix, I the wider π-helix; E/B are β-structure, T and S are turns and bends, and '-' is everything else. DSSP derives these from the pattern of main-chain N–H···O=C hydrogen bonds, not from the sequence.

  · SS3 is a coarse helix/strand/coil call (letters a/b/c) made by the P-SEA algorithm from inter-Cα distances and dihedrals. It is less detailed than DSSP but needs only Cα positions.

Summarize the fold with a handful of shape descriptors and a per-residue structural alphabet.

  · Radius of gyration (Rg) is the root-mean-square distance of Cα atoms from their centroid — a single number for overall size and compactness. A globular domain of N residues has Rg ≈ 2.2·N^0.38 Å; an extended or disordered chain has a much larger Rg. The Cα contact count is the number of residue pairs whose Cα atoms are within 8 Å and are more than four positions apart in sequence — a standard proxy for tertiary packing density. The bounding box is the smallest axis-aligned box enclosing all Cα atoms.

  · 3Di is Foldseek's structural alphabet. Each residue is assigned one of twenty discrete states based on how its Cα sits relative to its spatial (not sequential) neighbors. Aligning 3Di strings finds structural homologs roughly as well as full 3D superposition, but orders of magnitude faster.

  · Solvent-accessible surface area (SASA) is the area in Å² traced out by the centre of a 1.4 Å probe sphere (a water molecule) rolled over the protein's van der Waals surface (Shrake–Rupley / Lee–Richards construction). Buried residues have near-zero SASA; fully exposed residues can exceed 200 Å². The total SASA scales roughly with the number of surface residues.

Ask how reliable the model is.

  · For AlphaFold models, the B-factor field carries pLDDT — the model's own estimate of local accuracy on a 0–100 scale. Regions with pLDDT<50 should be treated as essentially unmodeled; they often correspond to intrinsically disordered segments.

  · For experimental (PDB) structures, the B-factor (temperature factor) quantifies the positional spread of each atom in the crystal — a combination of thermal vibration and static disorder — in units of Å². High B-factors mark flexible loops or poorly resolved regions; low B-factors mark the rigid, well-ordered core.

  · Predicted Aligned Error (PAE) is an AlphaFold confidence matrix: entry (i, j) is the expected error in the position of residue j, in ångströms, when the prediction is superimposed on the true structure at residue i. Low PAE within a block of residues means that block is internally rigid and well-predicted; high PAE between two blocks means their relative placement is uncertain even if each block individually is confident.

Place it in context: what it resembles, what it is annotated as, and how it looks.

  · Structural nearest neighbors (via Foldseek easy-search vs the PDB). Reported per hit: target PDB id, E-value, and alignment TM-score. A TM-score above ~0.5 is the conventional threshold for 'same fold'.

  · Functional annotations link the protein to curated databases. InterPro entries identify conserved domains and families by matching the sequence against member-database signatures (Pfam, PROSITE, CDD, …). Gene Ontology (GO) terms describe molecular function, biological process, and cellular component in a controlled vocabulary. CATH places the structure in a hierarchical fold classification (Class/Architecture/Topology/Homologous-superfamily). The organism is the source species.

  · The contact map is a binary N×N matrix image: pixel (i, j) is dark where Cα_i and Cα_j are within 8 Å and |i−j|>4. Because the |i−j|>4 filter removes local helical contacts, off-diagonal stripes parallel to the main diagonal indicate parallel β-sheets; stripes perpendicular to it indicate antiparallel β-sheets. The Ramachandran plot scatters every residue's (φ, ψ) pair against the sterically allowed regions. The PAE heatmap renders the predicted-aligned-error matrix.

  · Six rendered views show the 3D structure from the faces of a cube — i.e. along ±x, ±y, ±z. Rendering representation is drawn randomly per protein from cartoon (secondary-structure ribbons), sticks (backbone bonds), or molecular surface; coloring is either N→C rainbow (blue at the N-terminus through red at the C-terminus) or one color per chain.